Protein AF-A0A9D2K5U3-F1 (afdb_monomer_lite)

Foldseek 3Di:
DVVVVQKDWPDKAFQPDDDPNDRDIDTDIDHDPDDDDPDDDDDDPPVRDDPVDDD

Radius of gyration: 17.72 Å; chains: 1; bounding box: 29×26×47 Å

Secondary structure (DSSP, 8-state):
-GGGGT-EEEEEEEEEEEETTEEEEEEEEE---S---SSPPPPPPGGG--SSS--

Sequence (55 aa):
FHAHLGYRLAGTFYQCGYKFGRWYHMVWMEKIIGDHRDVPAPVIPFSQLDLSGRF

Structure (mmCIF, N/CA/C/O backbone):
data_AF-A0A9D2K5U3-F1
#
_entry.id   AF-A0A9D2K5U3-F1
#
loop_
_atom_site.group_PDB
_atom_site.id
_atom_site.type_symbol
_atom_site.label_atom_id
_atom_site.label_alt_id
_atom_site.label_comp_id
_atom_site.label_asym_id
_atom_site.label_entity_id
_atom_site.label_seq_id
_atom_site.pdbx_PDB_ins_code
_atom_site.Cartn_x
_atom_site.Cartn_y
_atom_site.Cartn_z
_atom_site.occupancy
_atom_site.B_iso_or_equiv
_atom_site.auth_seq_id
_atom_site.auth_comp_id
_atom_site.auth_asym_id
_atom_site.auth_atom_id
_atom_site.pdbx_PDB_model_num
ATOM 1 N N . PHE A 1 1 ? -14.514 2.731 -3.736 1.00 94.75 1 PHE A N 1
ATOM 2 C CA . PHE A 1 1 ? -13.429 3.537 -4.332 1.00 94.75 1 PHE A CA 1
ATOM 3 C C . PHE A 1 1 ? -12.235 2.677 -4.746 1.00 94.75 1 PHE A C 1
ATOM 5 O O . PHE A 1 1 ? -12.196 2.310 -5.906 1.00 94.75 1 PHE A O 1
ATOM 12 N N . HIS A 1 2 ? -11.332 2.264 -3.842 1.00 97.38 2 HIS A N 1
ATOM 13 C CA . HIS A 1 2 ? -10.085 1.546 -4.187 1.00 97.38 2 HIS A CA 1
ATOM 14 C C . HIS A 1 2 ? -10.269 0.335 -5.119 1.00 97.38 2 HIS A C 1
ATOM 16 O O . HIS A 1 2 ? -9.532 0.198 -6.090 1.00 97.38 2 HIS A O 1
ATOM 22 N N . ALA A 1 3 ? -11.307 -0.480 -4.901 1.00 97.19 3 ALA A N 1
ATOM 23 C CA . ALA A 1 3 ? -11.629 -1.597 -5.793 1.00 97.19 3 ALA A CA 1
ATOM 24 C C . ALA A 1 3 ? -11.887 -1.169 -7.251 1.00 97.19 3 ALA A C 1
ATOM 26 O O . ALA A 1 3 ? -11.438 -1.831 -8.177 1.00 97.19 3 ALA A O 1
ATOM 27 N N . HIS A 1 4 ? -12.532 -0.018 -7.466 1.00 97.06 4 HIS A N 1
ATOM 28 C CA . HIS A 1 4 ? -12.786 0.521 -8.809 1.00 97.06 4 HIS A CA 1
ATOM 29 C C . HIS A 1 4 ? -11.502 1.028 -9.485 1.00 97.06 4 HIS A C 1
ATOM 31 O O . HIS A 1 4 ? -11.454 1.132 -10.703 1.00 97.06 4 HIS A O 1
ATOM 37 N N . LEU A 1 5 ? -10.452 1.319 -8.709 1.00 97.38 5 LEU A N 1
ATOM 38 C CA . LEU A 1 5 ? -9.123 1.660 -9.223 1.00 97.38 5 LEU A CA 1
ATOM 39 C C . LEU A 1 5 ? -8.24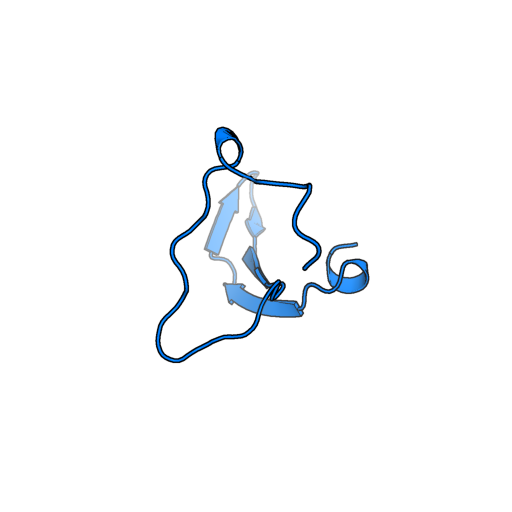9 0.419 -9.478 1.00 97.38 5 LEU A C 1
ATOM 41 O O . LEU A 1 5 ? -7.079 0.573 -9.832 1.00 97.38 5 LEU A O 1
ATOM 45 N N . GLY A 1 6 ? -8.785 -0.791 -9.288 1.00 97.69 6 GLY A N 1
ATOM 46 C CA . GLY A 1 6 ? -8.074 -2.055 -9.493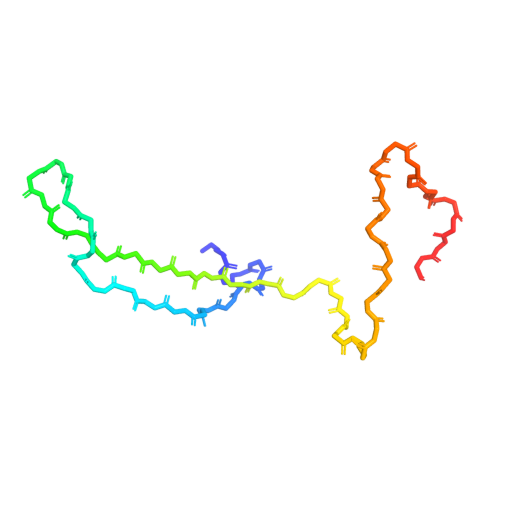 1.00 97.69 6 GLY A CA 1
ATOM 47 C C . GLY A 1 6 ? -7.325 -2.580 -8.266 1.00 97.69 6 GLY A C 1
ATOM 48 O O . GLY A 1 6 ? -6.504 -3.480 -8.409 1.00 97.69 6 GLY A O 1
ATOM 49 N N . TYR A 1 7 ? -7.574 -2.038 -7.070 1.00 98.44 7 TYR A N 1
ATOM 50 C CA . TYR A 1 7 ? -7.045 -2.632 -5.840 1.00 98.44 7 TYR A CA 1
ATOM 51 C C . TYR A 1 7 ? -7.878 -3.842 -5.407 1.00 98.44 7 TYR A C 1
ATOM 53 O O . TYR A 1 7 ? -9.107 -3.813 -5.480 1.00 98.44 7 TYR A O 1
ATOM 61 N N . ARG A 1 8 ? -7.233 -4.864 -4.847 1.00 97.94 8 ARG A N 1
ATOM 62 C CA . ARG A 1 8 ? -7.885 -6.022 -4.219 1.00 97.94 8 ARG A CA 1
ATOM 63 C C . ARG A 1 8 ? -7.548 -6.115 -2.733 1.00 97.94 8 ARG A C 1
ATOM 65 O O . ARG A 1 8 ? -6.526 -5.593 -2.301 1.00 97.94 8 ARG A O 1
ATOM 72 N N . LEU A 1 9 ? -8.409 -6.762 -1.947 1.00 98.06 9 LEU A N 1
ATOM 73 C CA . LEU A 1 9 ? -8.140 -7.030 -0.532 1.00 98.06 9 LEU A CA 1
ATOM 74 C C . LEU A 1 9 ? -6.971 -8.019 -0.411 1.00 98.06 9 LEU A C 1
ATOM 76 O O . LEU A 1 9 ? -7.046 -9.116 -0.958 1.00 98.06 9 LEU A O 1
ATOM 80 N N . ALA A 1 10 ? -5.925 -7.628 0.315 1.00 98.25 10 ALA A N 1
ATOM 81 C CA . ALA A 1 10 ? -4.766 -8.468 0.617 1.00 98.25 10 ALA A CA 1
ATOM 82 C 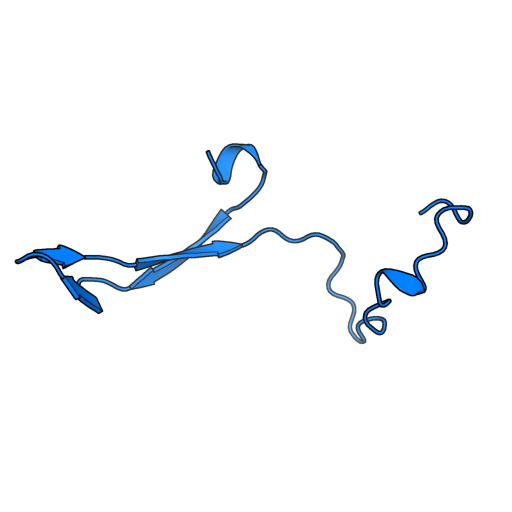C . ALA A 1 10 ? -4.846 -9.065 2.031 1.00 98.25 10 ALA A C 1
ATOM 84 O O . ALA A 1 10 ? -4.367 -10.169 2.270 1.00 98.25 10 ALA A O 1
ATOM 85 N N . GLY A 1 11 ? -5.483 -8.364 2.976 1.00 98.44 11 GLY A N 1
ATOM 86 C CA . GLY A 1 11 ? -5.628 -8.861 4.341 1.00 98.44 11 GLY A CA 1
ATOM 87 C C . GLY A 1 11 ? -6.502 -7.984 5.229 1.00 98.44 11 GLY A C 1
ATOM 88 O O . GLY A 1 11 ? -6.709 -6.802 4.954 1.00 98.44 11 GLY A O 1
ATOM 89 N N . THR A 1 12 ? -7.004 -8.582 6.310 1.00 98.56 12 THR A N 1
ATOM 90 C CA . THR A 1 12 ? -7.783 -7.898 7.351 1.00 98.56 12 THR A CA 1
ATOM 91 C C . THR A 1 12 ? -7.225 -8.250 8.720 1.00 98.56 12 THR A C 1
ATOM 93 O O . THR A 1 12 ? -7.048 -9.421 9.044 1.00 98.56 12 THR A O 1
ATOM 96 N N . PHE A 1 13 ? -6.993 -7.226 9.530 1.00 98.50 13 PHE A N 1
ATOM 97 C CA . PHE A 1 13 ? -6.613 -7.332 10.928 1.00 98.50 13 PHE A CA 1
ATOM 98 C C . PHE A 1 13 ? -7.802 -6.893 11.777 1.00 98.50 13 PHE A C 1
ATOM 100 O O . PHE A 1 13 ? -8.283 -5.763 11.657 1.00 98.50 13 PHE A O 1
ATOM 107 N N . TYR A 1 14 ? -8.294 -7.792 12.622 1.00 98.50 14 TYR A N 1
ATOM 108 C CA . TYR A 1 14 ? -9.480 -7.550 13.435 1.00 98.50 14 TYR A CA 1
ATOM 109 C C . TYR A 1 14 ? -9.110 -6.879 14.758 1.00 98.50 14 TYR A C 1
ATOM 111 O O . TYR A 1 14 ? -8.136 -7.253 15.399 1.00 98.50 14 TYR A O 1
ATOM 119 N N . GLN A 1 15 ? -9.913 -5.884 15.144 1.00 97.94 15 GLN A N 1
ATOM 120 C CA . GLN A 1 15 ? -9.828 -5.128 16.406 1.00 97.94 15 GLN A CA 1
ATOM 121 C C . GLN A 1 15 ? -8.397 -4.719 16.795 1.00 97.94 15 GLN A C 1
ATOM 123 O O . GLN A 1 15 ? -8.014 -4.761 17.956 1.00 97.94 15 GLN A O 1
ATOM 128 N N . CYS A 1 16 ? -7.588 -4.325 15.819 1.00 97.94 16 CYS A N 1
ATOM 129 C CA . CYS A 1 16 ? -6.154 -4.128 16.000 1.00 97.94 16 CYS A CA 1
ATOM 130 C C . CYS A 1 16 ? -5.763 -2.682 16.334 1.00 97.94 16 CYS A C 1
ATOM 132 O O . CYS A 1 16 ? -4.605 -2.423 16.648 1.00 97.94 16 CYS A O 1
ATOM 134 N N . GLY A 1 17 ? -6.699 -1.731 16.272 1.00 98.00 17 GLY A N 1
ATOM 135 C CA . GLY A 1 17 ? -6.446 -0.338 16.640 1.00 98.00 17 GLY A CA 1
ATOM 136 C C . GLY A 1 17 ? -7.546 0.227 17.526 1.00 98.00 17 GLY A C 1
ATOM 137 O O . GLY A 1 17 ? -8.711 0.217 17.132 1.00 98.00 17 GLY A O 1
ATOM 138 N N . TYR A 1 18 ? -7.182 0.760 18.694 1.00 98.38 18 TYR A N 1
ATOM 139 C CA . TYR A 1 18 ? -8.105 1.486 19.565 1.00 98.38 18 TYR A CA 1
ATOM 140 C C . TYR A 1 18 ? -7.933 2.995 19.394 1.00 98.38 18 TYR A C 1
ATOM 142 O O . TYR A 1 18 ? -6.851 3.540 19.616 1.00 98.38 18 TYR A O 1
ATOM 150 N N . LYS A 1 19 ? -9.002 3.684 18.991 1.00 98.31 19 LYS A N 1
ATOM 151 C CA . LYS A 1 19 ? -9.011 5.145 18.837 1.00 98.31 19 LYS A CA 1
ATOM 152 C C . LYS A 1 19 ? -10.424 5.678 19.038 1.00 98.31 19 LYS A C 1
ATOM 154 O O . LYS A 1 19 ? -11.385 4.993 18.716 1.00 98.31 19 LYS A O 1
ATOM 159 N N . PHE A 1 20 ? -10.574 6.894 19.563 1.00 98.38 20 PHE A N 1
ATOM 160 C CA . PHE A 1 20 ? -11.887 7.544 19.729 1.00 98.38 20 PHE A CA 1
ATOM 161 C C . PHE A 1 20 ? -12.945 6.656 20.419 1.00 98.38 20 PHE A C 1
ATOM 163 O O . PHE A 1 20 ? -14.097 6.606 19.996 1.00 98.38 20 PHE A O 1
ATOM 170 N N . GLY A 1 21 ? -12.538 5.899 21.444 1.00 98.25 21 GLY A N 1
ATOM 171 C CA . GLY A 1 21 ? -13.453 5.030 22.188 1.00 98.25 21 GLY A CA 1
ATOM 172 C C . GLY A 1 21 ? -13.893 3.757 21.454 1.00 98.25 21 GLY A C 1
ATOM 173 O O . GLY A 1 21 ? -14.877 3.144 21.858 1.00 98.25 21 GLY A O 1
ATOM 174 N N . ARG A 1 22 ? -13.225 3.359 20.362 1.00 98.50 22 ARG A N 1
ATOM 175 C CA . ARG A 1 22 ? -13.629 2.213 19.535 1.00 98.50 22 ARG A CA 1
ATOM 176 C C . ARG A 1 22 ? -12.433 1.386 19.070 1.00 98.50 22 ARG A C 1
ATOM 178 O O . ARG A 1 22 ? -11.394 1.927 18.699 1.00 98.50 22 ARG A O 1
ATOM 185 N N . TRP A 1 23 ? -12.627 0.069 19.028 1.00 98.62 23 TRP A N 1
ATOM 186 C CA . TRP A 1 23 ? -11.748 -0.867 18.331 1.00 98.62 23 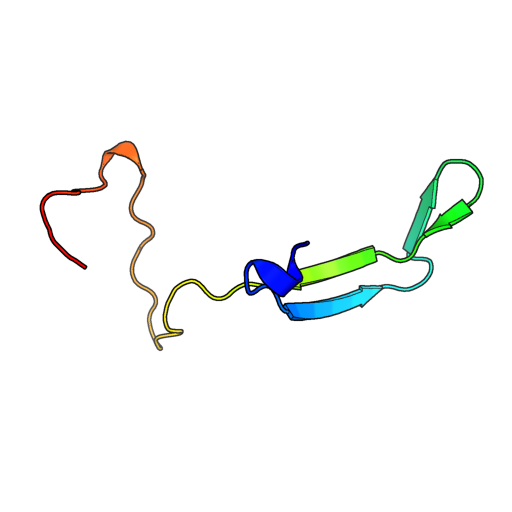TRP A CA 1
ATOM 187 C C . TRP A 1 23 ? -12.085 -0.926 16.841 1.00 98.62 23 TRP A C 1
ATOM 189 O O . TRP A 1 23 ? -13.224 -1.205 16.464 1.00 98.62 23 TRP A O 1
ATOM 199 N N . TYR A 1 24 ? -11.091 -0.691 15.994 1.00 98.44 24 TYR A N 1
ATOM 200 C CA . TYR A 1 24 ? -11.209 -0.719 14.541 1.00 98.44 24 TYR A CA 1
ATOM 201 C C . TYR A 1 24 ? -10.517 -1.942 13.959 1.00 98.44 24 TYR A C 1
ATOM 203 O O . TYR A 1 24 ? -9.513 -2.431 14.477 1.00 98.44 24 TYR A O 1
ATOM 211 N N . HIS A 1 25 ? -11.070 -2.427 12.854 1.00 98.56 25 HIS A N 1
ATOM 212 C CA . HIS A 1 25 ? -10.359 -3.323 11.955 1.00 98.56 25 HIS A CA 1
ATOM 213 C C . HIS A 1 25 ? -9.494 -2.482 11.019 1.00 98.56 25 HIS A C 1
ATOM 215 O O . HIS A 1 25 ? -9.874 -1.365 10.658 1.00 98.56 25 HIS A O 1
ATOM 221 N N . MET A 1 26 ? -8.353 -3.020 10.608 1.00 98.25 26 MET A N 1
ATOM 222 C CA . MET A 1 26 ? -7.524 -2.433 9.559 1.00 98.25 26 MET A CA 1
ATOM 223 C C . MET A 1 26 ? -7.452 -3.407 8.392 1.00 98.25 26 MET A C 1
ATOM 225 O O . MET A 1 26 ? -7.257 -4.605 8.588 1.00 98.25 26 MET A O 1
ATOM 229 N N . VAL A 1 27 ? -7.618 -2.895 7.177 1.00 98.19 27 VAL A N 1
ATOM 230 C CA . VAL A 1 27 ? -7.485 -3.682 5.949 1.00 98.19 27 VAL A CA 1
ATOM 231 C C . VAL A 1 27 ? -6.264 -3.224 5.174 1.00 98.19 27 VAL A C 1
ATOM 233 O O . VAL A 1 27 ? -5.942 -2.037 5.156 1.00 98.19 27 VAL A O 1
ATOM 236 N N . TRP A 1 28 ? -5.625 -4.171 4.501 1.00 98.25 28 TRP A N 1
ATOM 237 C CA . TRP A 1 28 ? -4.622 -3.906 3.482 1.00 98.25 28 TRP A CA 1
ATOM 238 C C . TRP A 1 28 ? -5.214 -4.235 2.124 1.00 98.25 28 TRP A C 1
ATOM 240 O O . TRP A 1 28 ? -5.801 -5.302 1.930 1.00 98.25 28 TRP A O 1
ATOM 250 N N . MET A 1 29 ? -5.065 -3.306 1.187 1.00 98.50 29 MET A N 1
ATOM 251 C CA . MET A 1 29 ? -5.428 -3.509 -0.207 1.00 98.50 29 MET A CA 1
ATOM 252 C C . MET A 1 29 ? -4.188 -3.329 -1.073 1.00 98.50 29 MET A C 1
ATOM 254 O O . MET A 1 29 ? -3.368 -2.455 -0.799 1.00 98.50 29 MET A O 1
ATOM 258 N N . GLU A 1 30 ? -4.076 -4.114 -2.134 1.00 98.00 30 GLU A N 1
ATOM 259 C CA . GLU A 1 30 ? -2.942 -4.069 -3.055 1.00 98.00 30 GLU A CA 1
ATOM 260 C C . GLU A 1 30 ? -3.403 -3.857 -4.493 1.00 98.00 30 GLU A C 1
ATOM 262 O O . GLU A 1 30 ? -4.492 -4.284 -4.879 1.00 98.00 30 GLU A O 1
ATOM 267 N N . LYS A 1 31 ? -2.552 -3.217 -5.291 1.00 97.31 31 LYS A N 1
ATOM 268 C CA . LYS A 1 31 ? -2.697 -3.118 -6.741 1.00 97.31 31 LYS A CA 1
ATOM 269 C C . LYS A 1 31 ? -1.349 -3.429 -7.366 1.00 97.31 31 LYS A C 1
ATOM 271 O O . LYS A 1 31 ? -0.366 -2.754 -7.075 1.00 97.31 31 LYS A O 1
ATOM 276 N N . ILE A 1 32 ? -1.322 -4.432 -8.231 1.00 95.25 32 ILE A N 1
ATOM 277 C CA . ILE A 1 32 ? -0.121 -4.807 -8.973 1.00 95.25 32 ILE A CA 1
ATOM 278 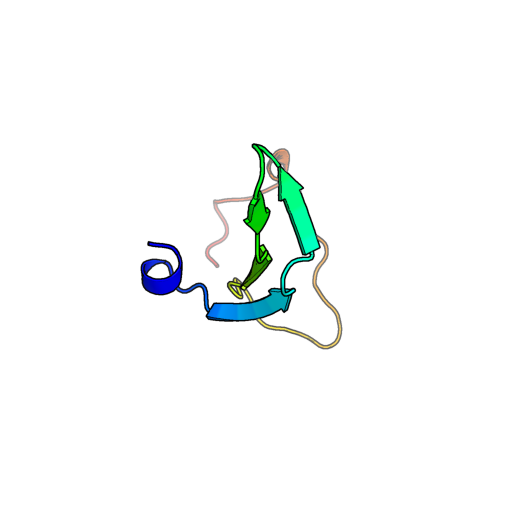C C . ILE A 1 32 ? -0.004 -3.888 -10.192 1.00 95.25 32 ILE A C 1
ATOM 280 O O . ILE A 1 32 ? -0.956 -3.753 -10.959 1.00 95.25 32 ILE A O 1
ATOM 284 N N . ILE A 1 33 ? 1.141 -3.215 -10.326 1.00 93.31 33 ILE A N 1
ATOM 285 C CA . ILE A 1 33 ? 1.411 -2.218 -11.381 1.00 93.31 33 ILE A CA 1
ATOM 286 C C . ILE A 1 33 ? 2.457 -2.688 -12.405 1.00 93.31 33 ILE A C 1
ATOM 288 O O . ILE A 1 33 ? 2.824 -1.929 -13.294 1.00 93.31 33 ILE A O 1
ATOM 292 N N . GLY A 1 34 ? 2.931 -3.928 -12.284 1.00 91.31 34 GLY A N 1
ATOM 293 C CA . GLY A 1 34 ? 3.885 -4.564 -13.188 1.00 91.31 34 GLY A CA 1
ATOM 294 C C . GLY A 1 34 ? 4.061 -6.045 -12.850 1.00 91.31 34 GLY A C 1
ATOM 295 O O . GLY A 1 34 ? 3.641 -6.489 -11.781 1.00 91.31 34 GLY A O 1
ATOM 296 N N . ASP A 1 35 ? 4.663 -6.806 -13.761 1.00 91.12 35 ASP A N 1
ATOM 297 C CA . ASP A 1 35 ? 4.847 -8.249 -13.590 1.00 91.12 35 ASP A CA 1
ATOM 298 C C . ASP A 1 35 ? 5.846 -8.578 -12.475 1.00 91.12 35 ASP A C 1
ATOM 300 O O . ASP A 1 35 ? 6.906 -7.958 -12.354 1.00 91.12 35 ASP A O 1
ATOM 304 N N . HIS A 1 36 ? 5.544 -9.623 -11.705 1.00 93.12 36 HIS A N 1
ATOM 305 C CA . HIS A 1 36 ? 6.491 -10.210 -10.761 1.00 93.12 36 HIS A CA 1
ATOM 306 C C . HIS A 1 36 ? 7.467 -11.103 -11.527 1.00 93.12 36 HIS A C 1
ATOM 308 O O . HIS A 1 36 ? 7.178 -12.264 -11.806 1.00 93.12 36 HIS A O 1
ATOM 314 N N . ARG A 1 37 ? 8.610 -10.533 -11.905 1.00 93.50 37 ARG A N 1
ATOM 315 C CA . ARG A 1 37 ? 9.732 -11.263 -12.510 1.00 93.50 37 ARG A CA 1
ATOM 316 C C . ARG A 1 37 ? 10.593 -11.900 -11.418 1.00 93.50 37 ARG A C 1
ATOM 318 O O . ARG A 1 37 ? 10.649 -11.367 -10.312 1.00 93.50 37 ARG A O 1
ATOM 325 N N . ASP A 1 38 ? 11.322 -12.965 -11.755 1.00 95.75 38 ASP A N 1
ATOM 326 C CA . ASP A 1 38 ? 12.261 -13.630 -10.831 1.00 95.75 38 ASP A CA 1
ATOM 327 C C . ASP A 1 38 ? 13.298 -12.656 -10.255 1.00 95.75 38 ASP A C 1
ATOM 329 O O . ASP A 1 38 ? 13.648 -12.719 -9.078 1.00 95.75 38 ASP A O 1
ATOM 333 N N . VAL A 1 39 ? 13.755 -11.716 -11.090 1.00 95.94 39 VAL A N 1
ATOM 334 C CA . VAL A 1 39 ? 14.600 -10.594 -10.682 1.00 95.94 39 VAL A CA 1
ATOM 335 C C . VAL A 1 39 ? 13.881 -9.290 -11.037 1.00 95.94 39 VAL A C 1
ATOM 337 O O . VAL A 1 39 ? 13.668 -9.016 -12.225 1.00 95.94 39 VAL A O 1
ATOM 340 N N . PRO A 1 40 ? 13.486 -8.471 -10.048 1.00 92.75 40 PRO A N 1
ATOM 341 C CA . PRO A 1 40 ? 12.856 -7.187 -10.313 1.00 92.75 40 PRO A CA 1
ATOM 342 C C . PRO A 1 40 ? 13.863 -6.207 -10.924 1.00 92.75 40 PRO A C 1
ATOM 344 O O . PRO A 1 40 ? 15.037 -6.179 -10.550 1.00 92.75 40 PRO A O 1
ATOM 347 N N . ALA A 1 41 ? 13.396 -5.370 -11.852 1.00 90.81 41 ALA A N 1
ATOM 348 C CA . ALA A 1 41 ? 14.192 -4.242 -12.319 1.00 90.81 41 ALA A CA 1
ATOM 349 C C . ALA A 1 41 ? 14.416 -3.244 -11.164 1.00 90.81 41 ALA A C 1
ATOM 351 O O . ALA A 1 41 ? 13.543 -3.107 -10.299 1.00 90.81 41 ALA A O 1
ATOM 352 N N . PRO A 1 42 ? 15.547 -2.519 -11.144 1.00 92.44 42 PRO A N 1
ATOM 353 C CA . PRO A 1 42 ? 15.743 -1.434 -10.195 1.00 92.44 42 PRO A CA 1
ATOM 354 C C . PRO A 1 42 ? 14.628 -0.391 -10.312 1.00 92.44 42 PRO A C 1
ATOM 356 O O .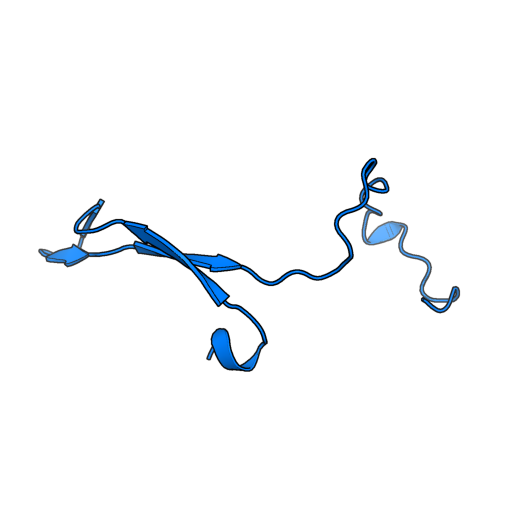 PRO A 1 42 ? 14.147 -0.094 -11.407 1.00 92.44 42 PRO A O 1
ATOM 359 N N . VAL A 1 43 ? 14.239 0.200 -9.183 1.00 92.75 43 VAL A N 1
ATOM 360 C CA . VAL A 1 43 ? 13.313 1.336 -9.182 1.00 92.75 43 VAL A CA 1
ATOM 361 C C . VAL A 1 43 ? 13.978 2.506 -9.903 1.00 92.75 43 VAL A C 1
ATOM 363 O O . VAL A 1 43 ? 15.073 2.918 -9.525 1.00 92.75 43 VAL A O 1
ATOM 366 N N . ILE A 1 44 ? 13.304 3.056 -10.913 1.00 92.75 44 ILE A N 1
ATOM 367 C CA . ILE A 1 44 ? 13.743 4.269 -11.607 1.00 92.75 44 ILE A CA 1
ATOM 368 C C . ILE A 1 44 ? 13.295 5.475 -10.769 1.00 92.75 44 ILE A C 1
ATOM 370 O O . ILE A 1 44 ? 12.088 5.653 -10.569 1.00 92.75 44 ILE A O 1
ATOM 374 N N . PRO A 1 45 ? 14.215 6.313 -10.255 1.00 95.06 45 PRO A N 1
ATOM 375 C CA . PRO A 1 45 ? 13.840 7.552 -9.587 1.00 95.06 45 PRO A CA 1
ATOM 376 C C . PRO A 1 45 ? 13.062 8.460 -10.537 1.00 95.06 45 PRO A C 1
ATOM 378 O O . PRO A 1 45 ? 13.408 8.581 -11.708 1.00 95.06 45 PRO A O 1
ATOM 381 N N . PHE A 1 46 ? 12.052 9.165 -10.027 1.00 93.19 46 PHE A N 1
ATOM 382 C CA . PHE A 1 46 ? 11.200 10.017 -10.862 1.00 93.19 46 PHE A CA 1
ATOM 383 C C . PHE A 1 46 ? 11.985 11.075 -11.664 1.00 93.19 46 PHE A C 1
ATOM 385 O O . PHE A 1 46 ? 11.650 11.347 -12.809 1.00 93.19 46 PHE A O 1
ATOM 392 N N . SER A 1 47 ? 13.068 11.628 -11.106 1.00 95.69 47 SER A N 1
ATOM 393 C CA . SER A 1 47 ? 13.937 12.602 -11.790 1.00 95.69 47 SER A CA 1
ATOM 394 C C . SER A 1 47 ? 14.724 12.033 -12.975 1.00 95.69 47 SER A C 1
ATOM 396 O O . SER A 1 47 ? 15.253 12.799 -13.774 1.00 95.69 47 SER A O 1
ATOM 398 N N . GLN A 1 48 ? 14.829 10.708 -13.066 1.00 94.62 48 GLN A N 1
ATOM 399 C CA . GLN A 1 48 ? 15.547 9.980 -14.113 1.00 94.62 48 GLN A CA 1
ATOM 400 C C . GLN A 1 48 ? 14.584 9.254 -15.060 1.00 94.62 48 GLN A C 1
ATOM 402 O O . GLN A 1 48 ? 15.024 8.490 -15.917 1.00 94.62 48 GLN A O 1
ATOM 407 N N . LEU A 1 49 ? 13.274 9.452 -14.887 1.00 90.69 49 LEU A N 1
ATOM 408 C CA . LEU A 1 49 ? 12.262 8.811 -15.707 1.00 90.69 49 LEU A CA 1
ATOM 409 C C . LEU A 1 49 ? 12.285 9.415 -17.115 1.00 90.69 49 LEU A C 1
ATOM 411 O O . LEU A 1 49 ? 11.869 10.555 -17.320 1.00 90.69 49 LEU A O 1
ATOM 415 N N . ASP A 1 50 ? 12.758 8.638 -18.084 1.00 88.50 50 ASP A N 1
ATOM 416 C CA . ASP A 1 50 ? 12.673 9.004 -19.491 1.00 88.50 50 ASP A CA 1
ATOM 417 C C . ASP A 1 50 ? 11.270 8.693 -20.026 1.00 88.50 50 ASP A C 1
ATOM 419 O O . ASP A 1 50 ? 10.878 7.536 -20.163 1.00 88.50 50 ASP A O 1
ATOM 423 N N . LEU A 1 51 ? 10.504 9.743 -20.319 1.00 81.38 51 LEU A N 1
ATOM 424 C CA . LEU A 1 51 ? 9.156 9.640 -20.884 1.00 81.38 51 LEU A CA 1
ATOM 425 C C . LEU A 1 51 ? 9.160 9.525 -22.417 1.00 81.38 51 LEU A C 1
ATOM 427 O O . LEU A 1 51 ? 8.095 9.373 -23.019 1.00 81.38 51 LEU A O 1
ATOM 431 N N . SER A 1 52 ? 10.329 9.638 -23.058 1.00 81.25 52 SER A N 1
ATOM 432 C CA . SER A 1 52 ? 10.469 9.536 -24.514 1.00 81.25 52 SER A CA 1
ATOM 433 C C . SER A 1 52 ? 10.571 8.085 -25.002 1.00 81.25 52 SER A C 1
ATOM 435 O O . SER A 1 52 ? 10.203 7.790 -26.142 1.00 81.25 52 SER A O 1
ATOM 437 N N . GLY A 1 53 ? 10.966 7.161 -24.120 1.00 58.06 53 GLY A N 1
ATOM 438 C CA . GLY A 1 53 ? 10.849 5.722 -24.324 1.00 58.06 53 GLY A CA 1
ATOM 439 C C . GLY A 1 53 ? 9.433 5.245 -24.012 1.00 58.06 53 GLY A C 1
ATOM 440 O O . GLY A 1 53 ? 9.010 5.237 -22.859 1.00 58.06 53 GLY A O 1
ATOM 441 N N . ARG A 1 54 ? 8.679 4.846 -25.041 1.00 54.09 54 ARG A N 1
ATOM 442 C CA . ARG A 1 54 ? 7.406 4.134 -24.853 1.00 54.09 54 ARG A CA 1
ATOM 443 C C . ARG A 1 54 ? 7.639 2.865 -24.021 1.00 54.09 54 ARG A C 1
ATOM 445 O O . ARG A 1 54 ? 8.612 2.157 -24.268 1.00 54.09 54 ARG A O 1
ATOM 452 N N . PHE A 1 55 ? 6.725 2.609 -23.084 1.00 56.19 55 PHE A N 1
ATOM 453 C CA . PHE A 1 55 ? 6.563 1.312 -22.422 1.00 56.19 55 PHE A CA 1
ATOM 454 C C . PHE A 1 55 ? 6.363 0.185 -23.439 1.00 56.19 55 PHE A C 1
ATOM 456 O O . PHE A 1 55 ? 5.668 0.435 -24.455 1.00 56.19 55 PHE A O 1
#

Organism: NCBI:txid2838634

pLDDT: mean 93.41, std 9.74, range [54.09, 98.62]

InterPro domains:
  IPR016181 Acyl-CoA N-acyltransferase [SSF55729] (1-37)